Protein AF-A0A923BFH0-F1 (afdb_monomer)

Sequence (127 aa):
MENTMPDSAKVRAAHLDATPAIPRPALLALDLSLAFPAALRPAVAALTDSAGWRPEIRHYTYHVMLGGDTLTIPLRLYVDRGLLWDDAGRDATGRGIAWCLGTRHHDGHVREACLTRLLAAPQGWMA

Radius of gyration: 23.35 Å; Cα contacts (8 Å, |Δi|>4): 128; chains: 1; bounding box: 31×54×78 Å

pLDDT: mean 81.29, std 18.99, range [37.84, 98.44]

Structure (mmCIF, N/CA/C/O backbone):
data_AF-A0A923BFH0-F1
#
_entry.id   AF-A0A923BFH0-F1
#
loop_
_atom_site.group_PDB
_atom_site.id
_atom_site.type_symbol
_atom_site.label_atom_id
_atom_site.label_alt_id
_atom_site.label_comp_id
_atom_site.label_asym_id
_atom_site.label_entity_id
_atom_site.label_seq_id
_atom_site.pdbx_PDB_ins_code
_atom_site.Cartn_x
_atom_site.Cartn_y
_atom_site.Cartn_z
_atom_site.occupancy
_atom_site.B_iso_or_equiv
_atom_site.auth_seq_id
_atom_site.auth_comp_id
_atom_site.auth_asym_id
_atom_site.auth_atom_id
_atom_site.pdbx_PDB_model_num
ATOM 1 N N . MET A 1 1 ? 10.109 38.071 -66.929 1.00 44.84 1 MET A N 1
ATOM 2 C CA . MET A 1 1 ? 8.925 37.528 -66.235 1.00 44.84 1 MET A CA 1
ATOM 3 C C . MET A 1 1 ? 9.410 36.279 -65.529 1.00 44.84 1 MET A C 1
ATOM 5 O O . MET A 1 1 ? 9.553 35.258 -66.178 1.00 44.84 1 MET A O 1
ATOM 9 N N . GLU A 1 2 ? 9.788 36.388 -64.259 1.00 37.84 2 GLU A N 1
ATOM 10 C CA . GLU A 1 2 ? 10.245 35.234 -63.482 1.00 37.84 2 GLU A CA 1
ATOM 11 C C . GLU A 1 2 ? 9.480 35.259 -62.161 1.00 37.84 2 GLU A C 1
ATOM 13 O O . GLU A 1 2 ? 9.717 36.096 -61.293 1.00 37.84 2 GLU A O 1
ATOM 18 N N . ASN A 1 3 ? 8.442 34.424 -62.094 1.00 45.97 3 ASN A N 1
ATOM 19 C CA . ASN A 1 3 ? 7.613 34.250 -60.911 1.00 45.97 3 ASN A CA 1
ATOM 20 C C . ASN A 1 3 ? 8.341 33.291 -59.966 1.00 45.97 3 ASN A C 1
ATOM 22 O O . ASN A 1 3 ? 8.291 32.074 -60.147 1.00 45.97 3 ASN A O 1
ATOM 26 N N . THR A 1 4 ? 8.998 33.836 -58.945 1.00 50.72 4 THR A N 1
ATOM 27 C CA . THR A 1 4 ? 9.555 33.046 -57.845 1.00 50.72 4 THR A CA 1
ATOM 28 C C . THR A 1 4 ? 8.408 32.493 -57.001 1.00 50.72 4 THR A C 1
ATOM 30 O O . THR A 1 4 ? 7.826 33.188 -56.171 1.00 50.72 4 THR A O 1
ATOM 33 N N . MET A 1 5 ? 8.054 31.234 -57.244 1.00 47.53 5 MET A N 1
ATOM 34 C CA . MET A 1 5 ? 7.116 30.471 -56.425 1.00 47.53 5 MET A CA 1
ATOM 35 C C . MET A 1 5 ? 7.783 30.178 -55.069 1.00 47.53 5 MET A C 1
ATOM 37 O O . MET A 1 5 ? 8.876 29.607 -55.056 1.00 47.53 5 MET A O 1
ATOM 41 N N . PRO A 1 6 ? 7.199 30.569 -53.923 1.00 54.34 6 PRO A N 1
ATOM 42 C CA . PRO A 1 6 ? 7.787 30.232 -52.639 1.00 54.34 6 PRO A CA 1
ATOM 43 C C . PRO A 1 6 ? 7.616 28.732 -52.376 1.00 54.34 6 PRO A C 1
ATOM 45 O O . PRO A 1 6 ? 6.515 28.183 -52.437 1.00 54.34 6 PRO A O 1
ATOM 48 N N . ASP A 1 7 ? 8.742 28.084 -52.090 1.00 55.31 7 ASP A N 1
ATOM 49 C CA . ASP A 1 7 ? 8.863 26.687 -51.690 1.00 55.31 7 ASP A CA 1
ATOM 50 C C . ASP A 1 7 ? 7.899 26.358 -50.536 1.00 55.31 7 ASP A C 1
ATOM 52 O O . ASP A 1 7 ? 8.078 26.771 -49.385 1.00 55.31 7 ASP A O 1
ATOM 56 N N . SER A 1 8 ? 6.849 25.604 -50.867 1.00 51.66 8 SER A N 1
ATOM 57 C CA . SER A 1 8 ? 5.771 25.220 -49.952 1.00 51.66 8 SER A CA 1
ATOM 58 C C . SER A 1 8 ? 6.259 24.337 -48.794 1.00 51.66 8 SER A C 1
ATOM 60 O O . SER A 1 8 ? 5.551 24.198 -47.791 1.00 51.66 8 SER A O 1
ATOM 62 N N . ALA A 1 9 ? 7.473 23.777 -48.882 1.00 49.06 9 ALA A N 1
ATOM 63 C CA . ALA A 1 9 ? 8.081 23.009 -47.800 1.00 49.06 9 ALA A CA 1
ATOM 64 C C . ALA A 1 9 ? 8.476 23.894 -46.605 1.00 49.06 9 ALA A C 1
ATOM 66 O O . ALA A 1 9 ? 8.365 23.460 -45.456 1.00 49.06 9 ALA A O 1
ATOM 67 N N . LYS A 1 10 ? 8.852 25.160 -46.840 1.00 47.28 10 LYS A N 1
ATOM 68 C CA . LYS A 1 10 ? 9.283 26.075 -45.767 1.00 47.28 10 LYS A CA 1
ATOM 69 C C . LYS A 1 10 ? 8.128 26.571 -44.896 1.00 47.28 10 LYS A C 1
ATOM 71 O O . LYS A 1 10 ? 8.311 26.787 -43.702 1.00 47.28 10 LYS A O 1
ATOM 76 N N . VAL A 1 11 ? 6.926 26.690 -45.463 1.00 46.25 11 VAL A N 1
ATOM 77 C CA . VAL A 1 11 ? 5.737 27.166 -44.730 1.00 46.25 11 VAL A CA 1
ATOM 78 C C . VAL A 1 11 ? 5.208 26.100 -43.759 1.00 46.25 11 VAL A C 1
ATOM 80 O O . VAL A 1 11 ? 4.719 26.436 -42.684 1.00 46.25 11 VAL A O 1
ATOM 83 N N . ARG A 1 12 ? 5.364 24.806 -44.080 1.00 44.81 12 ARG A N 1
ATOM 84 C CA . ARG A 1 12 ? 4.952 23.702 -43.191 1.00 44.81 12 ARG A CA 1
ATOM 85 C C . ARG A 1 12 ? 5.859 23.523 -41.971 1.00 44.81 12 ARG A C 1
ATOM 87 O O . ARG A 1 12 ? 5.356 23.154 -40.914 1.00 44.81 12 ARG A O 1
ATOM 94 N N . ALA A 1 13 ? 7.157 23.800 -42.097 1.00 42.06 13 ALA A N 1
ATOM 95 C CA . ALA A 1 13 ? 8.105 23.653 -40.992 1.00 42.06 13 ALA A CA 1
ATOM 96 C C . ALA A 1 13 ? 7.847 24.668 -39.862 1.00 42.06 13 ALA A C 1
ATOM 98 O O . ALA A 1 13 ? 7.867 24.308 -38.691 1.00 42.06 13 ALA A O 1
ATOM 99 N N . ALA A 1 14 ? 7.500 25.912 -40.209 1.00 44.78 14 ALA A N 1
ATOM 100 C CA . ALA A 1 14 ? 7.282 26.974 -39.226 1.00 44.78 14 ALA A CA 1
ATOM 101 C C . ALA A 1 14 ? 6.006 26.801 -38.374 1.00 44.78 14 ALA A C 1
ATOM 103 O O . ALA A 1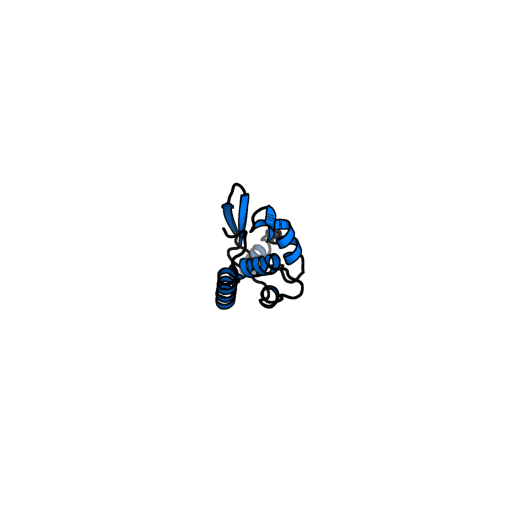 14 ? 5.912 27.377 -37.295 1.00 44.78 14 ALA A O 1
ATOM 104 N N . HIS A 1 15 ? 5.021 26.017 -38.831 1.00 42.31 15 HIS A N 1
ATOM 105 C CA . HIS A 1 15 ? 3.776 25.803 -38.080 1.00 42.31 15 HIS A CA 1
ATOM 106 C C . HIS A 1 15 ? 3.882 24.678 -37.037 1.00 42.31 15 HIS A C 1
ATOM 108 O O . HIS A 1 15 ? 3.141 24.681 -36.058 1.00 42.31 15 HIS A O 1
ATOM 114 N N . LEU A 1 16 ? 4.809 23.730 -37.218 1.00 48.66 16 LEU A N 1
ATOM 115 C CA . LEU A 1 16 ? 4.988 22.604 -36.294 1.00 48.66 16 LEU A CA 1
ATOM 116 C C . LEU A 1 16 ? 5.823 22.975 -35.057 1.00 48.66 16 LEU A C 1
ATOM 118 O O . LEU A 1 16 ? 5.605 22.399 -33.994 1.00 48.66 16 LEU A O 1
ATOM 122 N N . ASP A 1 17 ? 6.704 23.973 -35.167 1.00 47.50 17 ASP A N 1
ATOM 123 C CA . ASP A 1 17 ? 7.584 24.426 -34.074 1.00 47.50 17 ASP A CA 1
ATOM 124 C C . ASP A 1 17 ? 6.922 25.403 -33.085 1.00 47.50 17 ASP A C 1
ATOM 126 O O . ASP A 1 17 ? 7.501 25.748 -32.057 1.00 47.50 17 ASP A O 1
ATOM 130 N N . ALA A 1 18 ? 5.696 25.851 -33.365 1.00 48.19 18 ALA A N 1
ATOM 131 C CA . ALA A 1 18 ? 4.997 26.860 -32.568 1.00 48.19 18 ALA A CA 1
ATOM 132 C C . ALA A 1 18 ? 3.842 26.290 -31.733 1.00 48.19 18 ALA A C 1
ATOM 134 O O . ALA A 1 18 ? 2.962 27.040 -31.311 1.00 48.19 18 ALA A O 1
ATOM 135 N N . THR A 1 19 ? 3.822 24.978 -31.472 1.00 51.91 19 THR A N 1
ATOM 136 C CA . THR A 1 19 ? 2.933 24.457 -30.429 1.00 51.91 19 THR A CA 1
ATOM 137 C C . THR A 1 19 ? 3.605 24.757 -29.093 1.00 51.91 19 THR A C 1
ATOM 139 O O . THR A 1 19 ? 4.619 24.120 -28.796 1.00 51.91 19 THR A O 1
ATOM 142 N N . PRO A 1 20 ? 3.113 25.711 -28.275 1.00 47.88 20 PRO A N 1
ATOM 143 C CA . PRO A 1 20 ? 3.643 25.861 -26.933 1.00 47.88 20 PRO A CA 1
ATOM 144 C C . PRO A 1 20 ? 3.496 24.504 -26.257 1.00 47.88 20 PRO A C 1
ATOM 146 O O . PRO A 1 20 ? 2.397 23.944 -26.219 1.00 47.88 20 PRO A O 1
ATOM 149 N N . ALA A 1 21 ? 4.613 23.943 -25.790 1.00 55.06 21 ALA A N 1
ATOM 150 C CA . ALA A 1 21 ? 4.586 22.756 -24.961 1.00 55.06 21 ALA A CA 1
ATOM 151 C C . ALA A 1 21 ? 3.622 23.064 -23.817 1.00 55.06 21 ALA A C 1
ATOM 153 O O . ALA A 1 21 ? 3.930 23.888 -22.956 1.00 55.06 21 ALA A O 1
ATOM 154 N N . ILE A 1 22 ? 2.427 22.463 -23.857 1.00 55.59 22 ILE A N 1
ATOM 155 C CA . ILE A 1 22 ? 1.486 22.525 -22.744 1.00 55.59 22 ILE A CA 1
ATOM 156 C C . ILE A 1 22 ? 2.327 22.121 -21.538 1.00 55.59 22 ILE A C 1
ATOM 158 O O . ILE A 1 22 ? 2.918 21.033 -21.596 1.00 55.59 22 ILE A O 1
ATOM 162 N N . PRO A 1 23 ? 2.460 22.973 -20.501 1.00 46.19 23 PRO A N 1
ATOM 163 C CA . PRO A 1 23 ? 3.165 22.589 -19.296 1.00 46.19 23 PRO A CA 1
ATOM 164 C C . PRO A 1 23 ? 2.541 21.275 -18.871 1.00 46.19 23 PRO A C 1
ATOM 166 O O . PRO A 1 23 ? 1.353 21.232 -18.548 1.00 46.19 23 PRO A O 1
ATOM 169 N N . ARG A 1 24 ? 3.296 20.177 -18.997 1.00 47.75 24 ARG A N 1
ATOM 170 C CA . ARG A 1 24 ? 2.816 18.877 -18.550 1.00 47.75 24 ARG A CA 1
ATOM 171 C C . ARG A 1 24 ? 2.514 19.136 -17.079 1.00 47.75 24 ARG A C 1
ATOM 173 O O . ARG A 1 24 ? 3.461 19.528 -16.388 1.00 47.75 24 ARG A O 1
ATOM 180 N N . PRO A 1 25 ? 1.241 19.066 -16.629 1.00 47.12 25 PRO A N 1
ATOM 181 C CA . PRO A 1 25 ? 0.934 19.333 -15.235 1.00 47.12 25 PRO A CA 1
ATOM 182 C C . PRO A 1 25 ? 1.923 18.493 -14.454 1.00 47.12 25 PRO A C 1
ATOM 184 O O . PRO A 1 25 ? 2.132 17.334 -14.829 1.00 47.12 25 PRO A O 1
ATOM 187 N N . ALA A 1 26 ? 2.631 19.109 -13.502 1.00 47.84 26 ALA A N 1
ATOM 188 C CA . ALA A 1 26 ? 3.514 18.371 -12.621 1.00 47.84 26 ALA A CA 1
ATOM 189 C C . ALA A 1 26 ? 2.649 17.236 -12.089 1.00 47.84 26 ALA A C 1
ATOM 191 O O . ALA A 1 26 ? 1.695 17.483 -11.354 1.00 47.84 26 ALA A O 1
ATOM 192 N N . LEU A 1 27 ? 2.861 16.034 -12.625 1.00 53.78 27 LEU A N 1
ATOM 193 C CA . LEU A 1 27 ? 2.082 14.862 -12.286 1.00 53.78 27 LEU A CA 1
ATOM 194 C C . LEU A 1 27 ? 2.485 14.636 -10.846 1.00 53.78 27 LEU A C 1
ATOM 196 O O . LEU A 1 27 ? 3.604 14.201 -10.577 1.00 53.78 27 LEU A O 1
ATOM 200 N N . LEU A 1 28 ? 1.640 15.146 -9.950 1.00 57.97 28 LEU A N 1
ATOM 201 C CA . LEU A 1 28 ? 1.906 15.181 -8.528 1.00 57.97 28 LEU A CA 1
ATOM 202 C C . LEU A 1 28 ? 2.267 13.757 -8.150 1.00 57.97 28 LEU A C 1
ATOM 204 O O . LEU A 1 28 ? 1.533 12.832 -8.506 1.00 57.97 28 LEU A O 1
ATOM 208 N N . ALA A 1 29 ? 3.433 13.594 -7.527 1.00 69.50 29 ALA A N 1
ATOM 209 C CA . ALA A 1 29 ? 3.891 12.290 -7.090 1.00 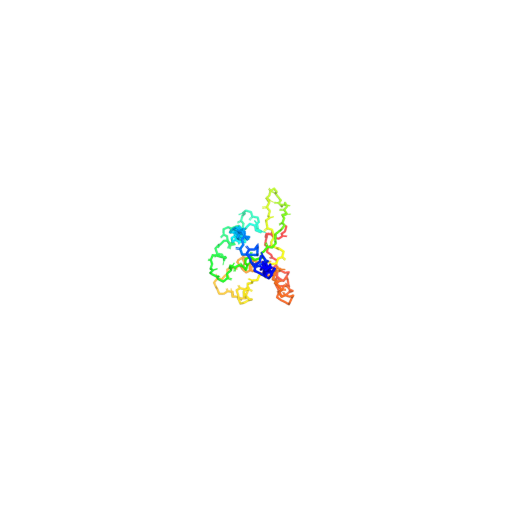69.50 29 ALA A CA 1
ATOM 210 C C . ALA A 1 29 ? 2.742 11.610 -6.339 1.00 69.50 29 ALA A C 1
ATOM 212 O O . ALA A 1 29 ? 2.137 12.218 -5.453 1.00 69.50 29 ALA A O 1
ATOM 213 N N . LEU A 1 30 ? 2.397 10.390 -6.748 1.00 83.38 30 LEU A N 1
ATOM 214 C CA . LEU A 1 30 ? 1.314 9.650 -6.123 1.00 83.38 30 LEU A CA 1
ATOM 215 C C . LEU A 1 30 ? 1.639 9.423 -4.642 1.00 83.38 30 LEU A C 1
ATOM 217 O O . LEU A 1 30 ? 2.565 8.681 -4.315 1.00 83.38 30 LEU A O 1
ATOM 221 N N . ASP A 1 31 ? 0.849 10.027 -3.759 1.00 90.12 31 ASP A N 1
ATOM 222 C CA . ASP A 1 31 ? 0.888 9.725 -2.333 1.00 90.12 31 ASP A CA 1
ATOM 223 C C . ASP A 1 31 ? 0.175 8.391 -2.080 1.00 90.12 31 ASP A C 1
ATOM 225 O O . ASP A 1 31 ? -1.056 8.299 -2.076 1.00 90.12 31 ASP A O 1
ATOM 229 N N . LEU A 1 32 ? 0.971 7.337 -1.889 1.00 92.81 32 LEU A N 1
ATOM 230 C CA . LEU A 1 32 ? 0.482 5.982 -1.639 1.00 92.81 32 LEU A CA 1
ATOM 231 C C . LEU A 1 32 ? -0.248 5.851 -0.298 1.00 92.81 32 LEU A C 1
ATOM 233 O O . LEU A 1 32 ? -1.058 4.933 -0.148 1.00 92.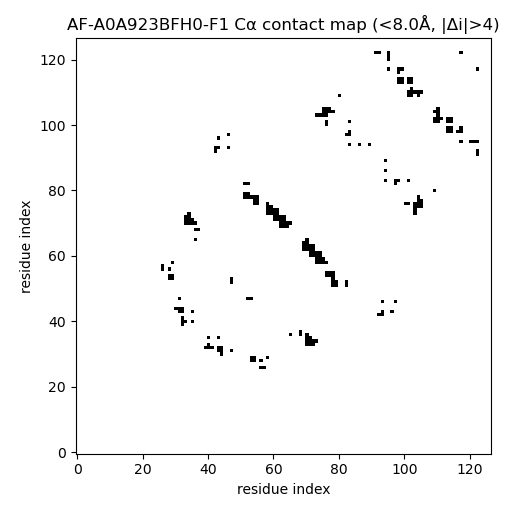81 32 LEU A O 1
ATOM 237 N N . SER A 1 33 ? -0.027 6.765 0.653 1.00 95.25 33 SER A N 1
ATOM 238 C CA . SER A 1 33 ? -0.750 6.755 1.928 1.00 95.25 33 SER A CA 1
ATOM 239 C C . SER A 1 33 ? -2.250 6.977 1.729 1.00 95.25 33 SER A C 1
ATOM 241 O O . SER A 1 33 ? -3.060 6.386 2.443 1.00 95.25 33 SER A O 1
ATOM 243 N N . LEU A 1 34 ? -2.646 7.718 0.689 1.00 95.06 34 LEU A N 1
ATOM 244 C CA . LEU A 1 34 ? -4.051 7.970 0.364 1.00 95.06 34 LEU A CA 1
ATOM 245 C C . LEU A 1 34 ? -4.795 6.725 -0.133 1.00 95.06 34 LEU A C 1
ATOM 247 O O . LEU A 1 34 ? -6.022 6.755 -0.205 1.00 95.06 34 LEU A O 1
ATOM 251 N N . ALA A 1 35 ? -4.099 5.631 -0.451 1.00 95.31 35 ALA A N 1
ATOM 252 C CA . ALA A 1 35 ? -4.735 4.360 -0.791 1.00 95.31 35 ALA A CA 1
ATOM 253 C C . ALA A 1 35 ? -5.250 3.593 0.443 1.00 95.31 35 ALA A C 1
ATOM 255 O O . ALA A 1 35 ? -5.894 2.555 0.286 1.00 95.31 35 ALA A O 1
ATOM 256 N N . PHE A 1 36 ? -4.977 4.091 1.654 1.00 95.88 36 PHE A N 1
ATOM 257 C CA . PHE A 1 36 ? -5.310 3.436 2.914 1.00 95.88 36 PHE A CA 1
ATOM 258 C C . PHE A 1 36 ? -6.197 4.316 3.814 1.00 95.88 36 PHE A C 1
ATOM 260 O O . PHE A 1 36 ? -6.133 5.553 3.742 1.00 95.88 36 PHE A O 1
ATOM 267 N N . PRO A 1 37 ? -7.007 3.690 4.693 1.00 95.06 37 PRO A N 1
ATOM 268 C CA . PRO A 1 37 ? -7.732 4.384 5.755 1.00 95.06 37 PRO A CA 1
ATOM 269 C C . PRO A 1 37 ? -6.835 5.323 6.560 1.00 95.06 37 PRO A C 1
ATOM 271 O O . PRO A 1 37 ? -5.647 5.039 6.751 1.00 95.06 37 PRO A O 1
ATOM 274 N N . ALA A 1 38 ? -7.411 6.405 7.092 1.00 94.75 38 ALA A N 1
ATOM 275 C CA . ALA A 1 38 ? -6.674 7.446 7.813 1.00 94.75 38 ALA A CA 1
ATOM 276 C C . ALA A 1 38 ? -5.737 6.895 8.907 1.00 94.75 38 ALA A C 1
ATOM 278 O O . ALA A 1 38 ? -4.598 7.345 9.028 1.00 94.75 38 ALA A O 1
ATOM 279 N N . ALA A 1 39 ? -6.182 5.869 9.639 1.00 93.94 39 ALA A N 1
ATOM 280 C CA . ALA A 1 39 ? -5.424 5.236 10.719 1.00 93.94 39 ALA A CA 1
ATOM 281 C C . ALA A 1 39 ? -4.102 4.578 10.269 1.00 93.94 39 ALA A C 1
ATOM 283 O O . ALA A 1 39 ? -3.176 4.467 11.068 1.00 93.94 39 ALA A O 1
ATOM 284 N N . LEU A 1 40 ? -3.991 4.155 9.005 1.00 95.62 40 LEU A N 1
ATOM 285 C CA . LEU A 1 40 ? -2.792 3.495 8.473 1.00 95.62 40 LEU A CA 1
ATOM 286 C C . LEU A 1 40 ? -1.841 4.460 7.757 1.00 95.62 40 LEU A C 1
ATOM 288 O O . LEU A 1 40 ? -0.677 4.117 7.553 1.00 95.62 40 LEU A O 1
ATOM 292 N N . ARG A 1 41 ? -2.296 5.667 7.396 1.00 95.81 41 ARG A N 1
ATOM 293 C CA . ARG A 1 41 ? -1.511 6.620 6.591 1.00 95.81 41 ARG A CA 1
ATOM 294 C C . ARG A 1 41 ? -0.113 6.904 7.146 1.00 95.81 41 ARG A C 1
ATOM 296 O O . ARG A 1 41 ? 0.811 6.885 6.338 1.00 95.81 41 ARG A O 1
ATOM 303 N N . PRO A 1 42 ? 0.100 7.097 8.467 1.00 95.81 42 PRO A N 1
ATOM 304 C CA . PRO A 1 42 ? 1.444 7.331 8.995 1.00 95.81 42 PRO A CA 1
ATOM 305 C C . PRO A 1 42 ? 2.402 6.164 8.732 1.00 95.81 42 PRO A C 1
ATOM 307 O O . PRO A 1 42 ? 3.549 6.382 8.352 1.00 95.81 42 PRO A O 1
ATOM 310 N N . ALA A 1 43 ? 1.925 4.924 8.877 1.00 94.88 43 ALA A N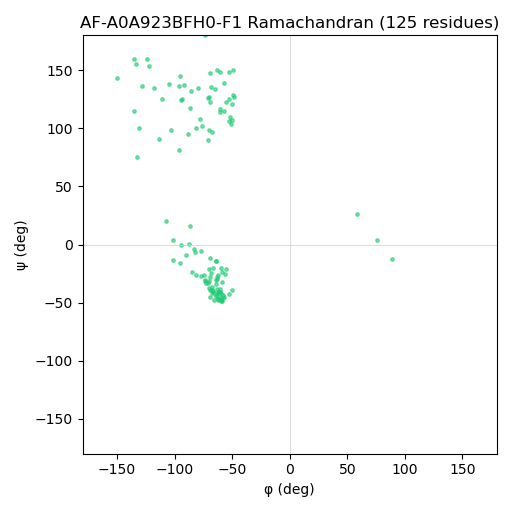 1
ATOM 311 C CA . ALA A 1 43 ? 2.730 3.731 8.626 1.00 94.88 43 ALA A CA 1
ATOM 312 C C . ALA A 1 43 ? 3.037 3.557 7.131 1.00 94.88 43 ALA A C 1
ATOM 314 O O . ALA A 1 43 ? 4.156 3.200 6.768 1.00 94.88 43 ALA A O 1
ATOM 315 N N . VAL A 1 44 ? 2.067 3.855 6.259 1.00 95.56 44 VAL A N 1
ATOM 316 C CA . VAL A 1 44 ? 2.275 3.815 4.805 1.00 95.56 44 VAL A CA 1
ATOM 317 C C . VAL A 1 44 ? 3.277 4.885 4.385 1.00 95.56 44 VAL A C 1
ATOM 319 O O . VAL A 1 44 ? 4.231 4.566 3.688 1.00 95.56 44 VAL A O 1
ATOM 322 N N . ALA A 1 45 ? 3.109 6.123 4.856 1.00 94.44 45 ALA A N 1
ATOM 323 C CA . ALA A 1 45 ? 4.017 7.223 4.555 1.00 94.44 45 ALA A CA 1
ATOM 324 C C . ALA A 1 45 ? 5.452 6.898 4.995 1.00 94.44 45 ALA A C 1
ATOM 326 O O . ALA A 1 45 ? 6.372 7.051 4.197 1.00 94.44 45 ALA A O 1
ATOM 327 N N . ALA A 1 46 ? 5.636 6.367 6.210 1.00 92.31 46 ALA A N 1
ATOM 328 C CA . ALA A 1 46 ? 6.946 5.946 6.707 1.00 92.31 46 ALA A CA 1
ATOM 329 C C . ALA A 1 46 ? 7.586 4.847 5.840 1.00 92.31 46 ALA A C 1
ATOM 331 O O . ALA A 1 46 ? 8.790 4.877 5.594 1.00 92.31 46 ALA A O 1
ATOM 332 N N . LEU A 1 47 ? 6.788 3.897 5.340 1.00 91.62 47 LEU A N 1
ATOM 333 C CA . LEU A 1 47 ? 7.265 2.862 4.422 1.00 91.62 47 LEU A CA 1
ATOM 334 C C . LEU A 1 47 ? 7.671 3.448 3.059 1.00 91.62 47 LEU A C 1
ATOM 336 O O . LEU A 1 47 ? 8.680 3.029 2.488 1.00 91.6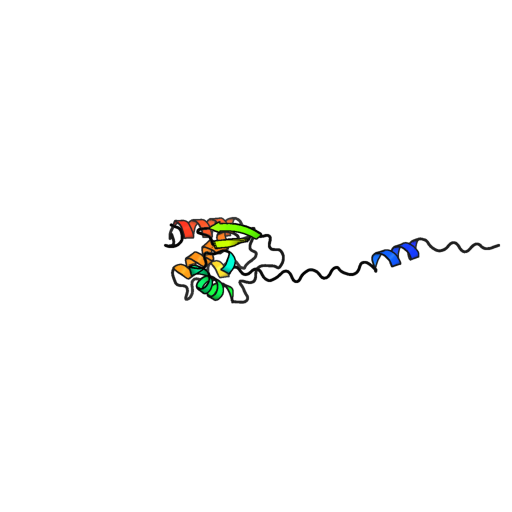2 47 LEU A O 1
ATOM 340 N N . THR A 1 48 ? 6.884 4.388 2.530 1.00 91.12 48 THR A N 1
ATOM 341 C CA . THR A 1 48 ? 7.005 4.876 1.148 1.00 91.12 48 THR A CA 1
ATOM 342 C C . THR A 1 48 ? 7.854 6.137 0.986 1.00 91.12 48 THR A C 1
ATOM 344 O O . THR A 1 48 ? 8.019 6.613 -0.134 1.00 91.12 48 THR A O 1
ATOM 347 N N . ASP A 1 49 ? 8.401 6.687 2.071 1.00 87.50 49 ASP A N 1
ATOM 348 C CA . ASP A 1 49 ? 9.245 7.890 2.019 1.00 87.50 49 ASP A CA 1
ATOM 349 C C . ASP A 1 49 ? 10.596 7.637 1.314 1.00 87.50 49 ASP A C 1
ATOM 351 O O . ASP A 1 49 ? 11.204 8.538 0.723 1.00 87.50 49 ASP A O 1
ATOM 355 N N . SER A 1 50 ? 11.056 6.380 1.295 1.00 80.62 50 SER A N 1
ATOM 356 C CA . SER A 1 50 ? 12.306 6.015 0.627 1.00 80.62 50 SER A CA 1
ATOM 357 C C . SER A 1 50 ? 12.205 6.125 -0.902 1.00 80.62 50 SER A C 1
ATOM 359 O O . SER A 1 50 ? 11.169 5.877 -1.519 1.00 80.62 50 SER A O 1
ATOM 361 N N . ALA A 1 51 ? 13.322 6.483 -1.546 1.00 68.56 51 ALA A N 1
ATOM 362 C CA . ALA A 1 51 ? 13.372 6.778 -2.981 1.00 68.56 51 ALA A CA 1
ATOM 363 C C . ALA A 1 51 ? 12.862 5.639 -3.885 1.00 68.56 51 ALA A C 1
ATOM 365 O O . ALA A 1 51 ? 12.388 5.911 -4.986 1.00 68.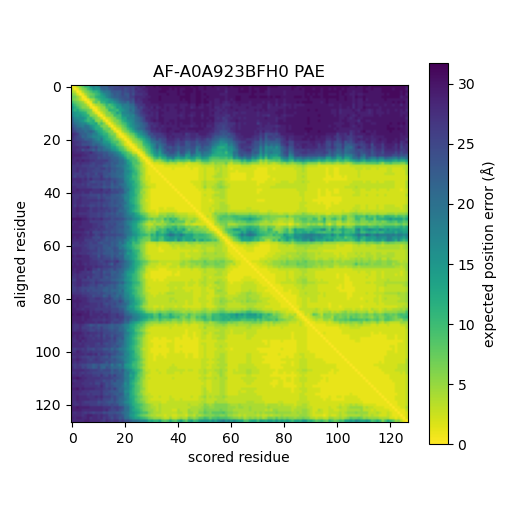56 51 ALA A O 1
ATOM 366 N N . GLY A 1 52 ? 12.921 4.385 -3.424 1.00 80.75 52 GLY A N 1
ATOM 367 C CA . GLY A 1 52 ? 12.445 3.227 -4.181 1.00 80.75 52 GLY A CA 1
ATOM 368 C C . GLY A 1 52 ? 10.923 3.171 -4.350 1.00 80.75 52 GLY A C 1
ATOM 369 O O . GLY A 1 52 ? 10.441 2.653 -5.355 1.00 80.75 52 GLY A O 1
ATOM 370 N N . TRP A 1 53 ? 10.152 3.733 -3.416 1.00 82.94 53 TRP A N 1
ATOM 371 C CA . TRP A 1 53 ? 8.684 3.690 -3.438 1.00 82.94 53 TRP A CA 1
ATOM 372 C C . TRP A 1 53 ? 8.045 4.817 -4.250 1.00 82.94 53 TRP A C 1
ATOM 374 O O . TRP A 1 53 ? 6.852 5.068 -4.110 1.00 82.94 53 TRP A O 1
ATOM 384 N N . ARG A 1 54 ? 8.813 5.500 -5.104 1.00 77.56 54 ARG A N 1
ATOM 385 C CA . ARG A 1 54 ? 8.308 6.559 -5.983 1.00 77.56 54 ARG A CA 1
ATOM 386 C C . ARG A 1 54 ? 7.828 5.930 -7.295 1.00 77.56 54 ARG A C 1
ATOM 388 O O . ARG A 1 54 ? 8.663 5.691 -8.168 1.00 77.56 54 ARG A O 1
ATOM 395 N N . PRO A 1 55 ? 6.524 5.621 -7.450 1.00 69.62 55 PRO A N 1
ATOM 396 C CA . PRO A 1 55 ? 6.033 5.001 -8.670 1.00 69.62 55 PRO A CA 1
ATOM 397 C C . PRO A 1 55 ? 6.229 5.940 -9.860 1.00 69.62 55 PRO A C 1
ATOM 399 O O . PRO A 1 55 ? 6.182 7.164 -9.720 1.00 69.62 55 PRO A O 1
ATOM 402 N N . GLU A 1 56 ? 6.427 5.358 -11.041 1.00 67.81 56 GLU A N 1
ATOM 403 C CA . GLU A 1 56 ? 6.565 6.128 -12.274 1.00 67.81 56 GLU A CA 1
ATOM 404 C C . GLU A 1 56 ? 5.408 7.112 -12.491 1.00 67.81 56 GLU A C 1
ATOM 406 O O . GLU A 1 56 ? 4.251 6.847 -12.172 1.00 67.81 56 GLU A O 1
ATOM 411 N N . ILE A 1 57 ? 5.742 8.227 -13.139 1.00 62.06 57 ILE A N 1
ATOM 412 C CA . ILE A 1 57 ? 4.930 9.439 -13.309 1.00 62.06 57 ILE A CA 1
ATOM 413 C C . ILE A 1 57 ? 3.538 9.185 -13.941 1.00 62.06 57 ILE A C 1
ATOM 415 O O . ILE A 1 57 ? 2.626 10.001 -13.810 1.00 62.06 57 ILE A O 1
ATOM 419 N N . ARG A 1 58 ? 3.340 8.063 -14.647 1.00 64.31 58 ARG A N 1
ATOM 420 C CA . ARG A 1 58 ? 2.056 7.709 -15.275 1.00 64.31 58 ARG A CA 1
ATOM 421 C C . ARG A 1 58 ? 1.246 6.778 -14.379 1.00 64.31 58 ARG A C 1
ATOM 423 O O . ARG A 1 58 ? 1.190 5.571 -14.605 1.00 64.31 58 ARG A O 1
ATOM 430 N N . HIS A 1 59 ? 0.559 7.361 -13.408 1.00 71.81 59 HIS A N 1
ATOM 431 C CA . HIS A 1 59 ? -0.379 6.647 -12.547 1.00 71.81 59 HIS A CA 1
ATOM 432 C C . HIS A 1 59 ? -1.822 7.083 -12.822 1.00 71.81 59 HIS A C 1
ATOM 434 O O . HIS A 1 59 ? -2.162 8.262 -12.746 1.00 71.81 59 HIS A O 1
ATOM 440 N N . TYR A 1 60 ? -2.674 6.098 -13.116 1.00 84.06 60 TYR A N 1
ATOM 441 C CA . TYR A 1 60 ? -4.127 6.248 -13.069 1.00 84.06 60 TYR A CA 1
ATOM 442 C C . TYR A 1 60 ? -4.612 5.848 -11.685 1.00 84.06 60 TYR A C 1
ATOM 444 O O . TYR A 1 60 ? -4.167 4.833 -11.141 1.00 84.06 60 TYR A O 1
ATOM 452 N N . THR A 1 61 ? -5.538 6.620 -11.138 1.00 91.25 61 THR A N 1
ATOM 453 C CA . THR A 1 61 ? -6.167 6.349 -9.850 1.00 91.25 61 THR A CA 1
ATOM 454 C C . THR A 1 61 ? -7.677 6.277 -10.006 1.00 91.25 61 THR A C 1
ATOM 456 O O . THR A 1 61 ? -8.251 6.767 -10.979 1.00 91.25 61 THR A O 1
ATOM 459 N N . TYR A 1 62 ? -8.322 5.635 -9.044 1.00 92.50 62 TYR A N 1
ATOM 460 C CA . TYR A 1 62 ? -9.763 5.693 -8.857 1.00 92.50 62 TYR A CA 1
ATOM 461 C C . TYR A 1 62 ? -10.062 5.885 -7.376 1.00 92.50 62 TYR A C 1
ATOM 463 O O . TYR A 1 62 ? -9.221 5.606 -6.519 1.00 92.50 62 TYR A O 1
ATOM 471 N N . HIS A 1 63 ? -11.259 6.377 -7.080 1.00 95.31 63 HIS A N 1
ATOM 472 C CA . HIS A 1 63 ? -11.659 6.686 -5.717 1.00 95.31 63 HIS A CA 1
ATOM 473 C C . HIS A 1 63 ? -12.617 5.635 -5.172 1.00 95.31 63 HIS A C 1
ATOM 475 O O . HIS A 1 63 ? -13.519 5.179 -5.876 1.00 95.31 63 HIS A O 1
ATOM 481 N N . VAL A 1 64 ? -12.413 5.262 -3.913 1.00 94.75 64 VAL A N 1
ATOM 482 C CA . VAL A 1 64 ? -13.286 4.349 -3.169 1.00 94.75 64 VAL A CA 1
ATOM 483 C C . VAL A 1 64 ? -13.643 5.008 -1.849 1.00 94.75 64 VAL A C 1
ATOM 485 O O . VAL A 1 64 ? -12.774 5.567 -1.190 1.00 94.75 64 VAL A O 1
ATOM 488 N N . MET A 1 65 ? -14.912 4.938 -1.457 1.00 95.75 65 MET A N 1
ATOM 489 C CA . MET A 1 65 ? -15.353 5.390 -0.142 1.00 95.75 65 MET A CA 1
ATOM 490 C C . MET A 1 65 ? -15.368 4.205 0.827 1.00 95.75 65 MET A C 1
ATOM 492 O O . MET A 1 65 ? -16.029 3.203 0.553 1.00 95.75 65 MET A O 1
ATOM 496 N N . LEU A 1 66 ? -14.659 4.317 1.950 1.00 91.00 66 LEU A N 1
ATOM 497 C CA . LEU A 1 66 ? -14.594 3.295 2.997 1.00 91.00 66 LEU A CA 1
ATOM 498 C C . LEU A 1 66 ? -14.748 3.957 4.367 1.00 91.00 66 LEU A C 1
ATOM 500 O O . LEU A 1 66 ? -13.903 4.747 4.765 1.00 91.00 66 LEU A O 1
ATOM 504 N N . GLY A 1 67 ? -15.832 3.661 5.087 1.00 88.50 67 GLY A N 1
ATOM 505 C CA . GLY A 1 67 ? -16.048 4.218 6.430 1.00 88.50 67 GLY A CA 1
ATOM 506 C C . GLY A 1 67 ? -16.078 5.754 6.490 1.00 88.50 67 GLY A C 1
ATOM 507 O O . GLY A 1 67 ? -15.741 6.324 7.519 1.00 88.50 67 GLY A O 1
ATOM 508 N N . GLY A 1 68 ? -16.444 6.426 5.392 1.00 91.06 68 GLY A N 1
ATOM 509 C CA . GLY A 1 68 ? -16.405 7.891 5.267 1.00 91.06 68 GLY A CA 1
ATOM 510 C C . GLY A 1 68 ? -15.073 8.454 4.756 1.00 91.06 68 GLY A C 1
ATOM 511 O O . GLY A 1 68 ? -15.037 9.603 4.320 1.00 91.06 68 GLY A O 1
ATOM 512 N N . ASP A 1 69 ? -14.010 7.648 4.712 1.00 93.00 69 ASP A N 1
ATOM 513 C CA . ASP A 1 69 ? -12.747 8.030 4.084 1.00 93.00 69 ASP A CA 1
ATOM 514 C C . ASP A 1 69 ? -12.837 7.872 2.565 1.00 93.00 69 ASP A C 1
ATOM 516 O O . ASP A 1 69 ? -13.274 6.841 2.048 1.00 93.00 69 ASP A O 1
ATOM 520 N N . THR A 1 70 ? -12.357 8.878 1.833 1.00 95.81 70 THR A N 1
ATOM 521 C CA . THR A 1 70 ? -12.060 8.725 0.405 1.00 95.81 70 THR A CA 1
ATOM 522 C C . THR A 1 70 ? -10.646 8.186 0.247 1.00 95.81 70 THR A C 1
ATOM 524 O O . THR A 1 70 ? -9.676 8.847 0.623 1.00 95.81 70 THR A O 1
ATOM 527 N N . LEU A 1 71 ? -10.539 6.995 -0.330 1.00 95.56 71 LEU A N 1
ATOM 528 C CA . LEU A 1 71 ? -9.281 6.358 -0.691 1.00 95.56 71 LEU A CA 1
ATOM 529 C C . LEU A 1 71 ? -8.965 6.635 -2.159 1.00 95.56 71 LEU A C 1
ATOM 531 O O . LEU A 1 71 ? -9.838 6.515 -3.018 1.00 95.56 71 LEU A O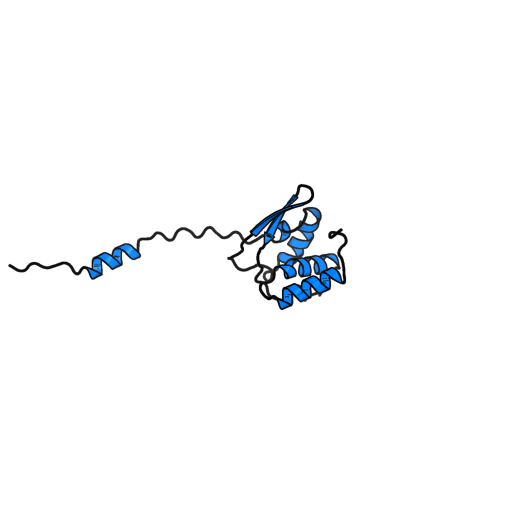 1
ATOM 535 N N . THR A 1 72 ? -7.712 6.961 -2.455 1.00 94.88 72 THR A N 1
ATOM 536 C CA . THR A 1 72 ? -7.198 7.135 -3.819 1.00 94.88 72 THR A CA 1
ATOM 537 C C . THR A 1 72 ? -6.380 5.906 -4.190 1.00 94.88 72 THR A C 1
ATOM 539 O O . THR A 1 72 ? -5.220 5.776 -3.806 1.00 94.88 72 THR A O 1
ATOM 542 N N . ILE A 1 73 ? -6.993 4.979 -4.924 1.00 93.31 73 ILE A N 1
ATOM 543 C CA . ILE A 1 73 ? -6.398 3.679 -5.229 1.00 93.31 73 ILE A CA 1
ATOM 544 C C . ILE A 1 73 ? -5.674 3.732 -6.579 1.00 93.31 73 ILE A C 1
ATOM 546 O O . ILE A 1 73 ? -6.301 4.062 -7.591 1.00 93.31 73 ILE A O 1
ATOM 550 N N . PRO A 1 74 ? -4.383 3.366 -6.650 1.00 92.81 74 PRO A N 1
ATOM 551 C CA . PRO A 1 74 ? -3.699 3.233 -7.926 1.00 92.81 74 PRO A CA 1
ATOM 552 C C . PRO A 1 74 ? -4.241 2.050 -8.724 1.00 92.81 74 PRO A C 1
ATOM 554 O O . PRO A 1 74 ? -4.385 0.934 -8.216 1.00 92.81 74 PRO A O 1
ATOM 557 N N . LEU A 1 75 ? -4.466 2.274 -10.016 1.00 91.50 75 LEU A N 1
ATOM 558 C CA . LEU A 1 75 ? -4.750 1.203 -10.965 1.00 91.50 75 LEU A CA 1
ATOM 559 C C . LEU A 1 75 ? -3.522 0.303 -11.139 1.00 91.50 75 LEU A C 1
ATOM 561 O O . LEU A 1 75 ? -3.652 -0.920 -11.225 1.00 91.50 75 LEU A O 1
ATOM 565 N N . ARG A 1 76 ? -2.330 0.918 -11.191 1.00 91.44 76 ARG A N 1
ATOM 566 C CA . ARG A 1 76 ? -1.061 0.215 -11.349 1.00 91.44 76 ARG A CA 1
ATOM 567 C C . ARG A 1 76 ? 0.118 0.914 -10.688 1.00 91.44 76 ARG A C 1
ATOM 569 O O . ARG A 1 76 ? 0.206 2.135 -10.738 1.00 91.44 76 ARG A O 1
ATOM 576 N N . LEU A 1 77 ? 1.029 0.115 -10.134 1.00 90.88 77 LEU A N 1
ATOM 577 C CA . LEU A 1 77 ? 2.299 0.540 -9.556 1.00 90.88 77 LEU A CA 1
ATOM 578 C C . LEU A 1 77 ? 3.491 -0.066 -10.308 1.00 90.88 77 LEU A C 1
ATOM 580 O O . LEU A 1 77 ? 3.531 -1.268 -10.594 1.00 90.88 77 LEU A O 1
ATOM 584 N N . TYR A 1 78 ? 4.471 0.791 -10.577 1.00 90.44 78 TYR A N 1
ATOM 585 C CA . TYR A 1 78 ? 5.779 0.457 -11.133 1.00 90.44 78 TYR A CA 1
ATOM 586 C C . TYR A 1 78 ? 6.818 0.760 -10.057 1.00 90.44 78 TYR A C 1
ATOM 588 O O . TYR A 1 78 ? 7.253 1.897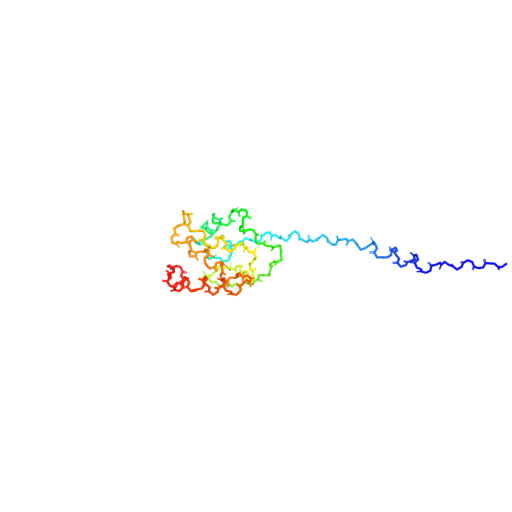 -9.915 1.00 90.44 78 TYR A O 1
ATOM 596 N N . VAL A 1 79 ? 7.123 -0.244 -9.241 1.00 89.00 79 VAL A N 1
ATOM 597 C CA . VAL A 1 79 ? 8.118 -0.185 -8.164 1.00 89.00 79 VAL A CA 1
ATOM 598 C C . VAL A 1 79 ? 8.985 -1.433 -8.252 1.00 89.00 79 VAL A C 1
ATOM 600 O O . VAL A 1 79 ? 8.541 -2.444 -8.795 1.00 89.00 79 VAL A O 1
ATOM 603 N N . ASP A 1 80 ? 10.211 -1.385 -7.738 1.00 90.94 80 ASP A N 1
ATOM 604 C CA . ASP A 1 80 ? 11.056 -2.577 -7.712 1.00 90.94 80 ASP A CA 1
ATOM 605 C C . ASP A 1 80 ? 10.447 -3.656 -6.802 1.00 90.94 80 ASP A C 1
ATOM 607 O O . ASP A 1 80 ? 10.025 -3.385 -5.675 1.00 90.94 80 ASP A O 1
ATOM 611 N N . ARG A 1 81 ? 10.414 -4.907 -7.279 1.00 93.19 81 ARG A N 1
ATOM 612 C CA . ARG A 1 81 ? 9.831 -6.018 -6.511 1.00 93.19 81 ARG A CA 1
ATOM 613 C C . ARG A 1 81 ? 10.584 -6.279 -5.205 1.00 93.19 81 ARG A C 1
ATOM 615 O O . ARG A 1 81 ? 9.974 -6.752 -4.253 1.00 93.19 81 ARG A O 1
ATOM 622 N N . GLY A 1 82 ? 11.881 -5.975 -5.145 1.00 92.50 82 GLY A N 1
ATOM 623 C CA . GLY A 1 82 ? 12.703 -6.099 -3.945 1.00 92.50 82 GLY A CA 1
ATOM 624 C C . GLY A 1 82 ? 12.168 -5.260 -2.790 1.00 92.50 82 GLY A C 1
ATOM 625 O O . GLY A 1 82 ? 12.191 -5.724 -1.658 1.00 92.50 82 GLY A O 1
ATOM 626 N N . LEU A 1 83 ? 11.549 -4.108 -3.064 1.00 91.25 83 LEU A N 1
ATOM 627 C CA . LEU A 1 83 ? 10.906 -3.288 -2.030 1.00 91.25 83 LEU A CA 1
ATOM 628 C C . LEU A 1 83 ? 9.730 -4.002 -1.364 1.00 91.25 83 LEU A C 1
ATOM 630 O O . LEU A 1 83 ? 9.459 -3.768 -0.188 1.00 91.25 83 LEU A O 1
ATOM 634 N N . LEU A 1 84 ? 9.036 -4.879 -2.090 1.00 93.31 84 LEU A N 1
ATOM 635 C CA . LEU A 1 84 ? 7.904 -5.651 -1.572 1.00 93.31 84 LEU A CA 1
ATOM 636 C C . LEU A 1 84 ? 8.364 -6.825 -0.702 1.00 93.31 84 LEU A C 1
ATOM 638 O O . LEU A 1 84 ? 7.618 -7.265 0.171 1.00 93.31 84 LEU A O 1
ATOM 642 N N . TRP A 1 85 ? 9.574 -7.331 -0.959 1.00 91.50 85 TRP A N 1
ATOM 643 C CA . TRP A 1 85 ? 10.151 -8.510 -0.307 1.00 91.50 85 TRP A CA 1
ATOM 644 C C . TRP A 1 85 ? 11.161 -8.175 0.789 1.00 91.50 85 TRP A C 1
ATOM 646 O O . TRP A 1 85 ? 11.541 -9.062 1.547 1.00 91.50 85 TRP A O 1
ATOM 656 N N . ASP A 1 86 ? 11.613 -6.925 0.861 1.00 87.19 86 ASP A N 1
ATOM 657 C CA . ASP A 1 86 ? 12.535 -6.468 1.891 1.00 87.19 86 ASP A CA 1
ATOM 658 C C . ASP A 1 86 ? 11.833 -6.386 3.250 1.00 87.19 86 ASP A C 1
ATOM 660 O O . ASP A 1 86 ? 11.235 -5.377 3.614 1.00 87.19 86 ASP A O 1
ATOM 664 N N . ASP A 1 87 ? 11.876 -7.482 3.997 1.00 80.38 87 ASP A N 1
ATOM 665 C CA . ASP A 1 87 ? 11.266 -7.575 5.322 1.00 80.38 87 ASP A CA 1
ATOM 666 C C . ASP A 1 87 ? 12.159 -7.002 6.436 1.00 80.38 87 ASP A C 1
ATOM 668 O O . ASP A 1 87 ? 11.729 -6.951 7.594 1.00 80.38 87 ASP A O 1
ATOM 672 N N . ALA A 1 88 ? 13.390 -6.569 6.130 1.00 79.69 88 ALA A N 1
ATOM 673 C CA . ALA A 1 88 ? 14.347 -6.141 7.143 1.00 79.69 88 ALA A CA 1
ATOM 674 C C . ALA A 1 88 ? 13.800 -4.951 7.952 1.00 79.69 88 ALA A C 1
ATOM 676 O O . ALA A 1 88 ? 13.543 -3.869 7.432 1.00 79.69 88 ALA A O 1
ATOM 677 N N . GLY A 1 89 ? 13.601 -5.167 9.256 1.00 79.75 89 GLY A N 1
ATOM 678 C CA . GLY A 1 89 ? 13.106 -4.142 10.179 1.00 79.75 89 GLY A CA 1
ATOM 679 C C . GLY A 1 89 ? 11.608 -3.826 10.079 1.00 79.75 89 GLY A C 1
ATOM 680 O O . GLY A 1 89 ? 11.147 -2.943 10.800 1.00 79.75 89 GLY A O 1
ATOM 681 N N . ARG A 1 90 ? 10.828 -4.532 9.244 1.00 90.00 90 ARG A N 1
ATOM 682 C CA . ARG A 1 90 ? 9.372 -4.327 9.153 1.00 90.00 90 ARG A CA 1
ATOM 683 C C . ARG A 1 90 ? 8.630 -5.146 10.200 1.00 90.00 90 ARG A C 1
ATOM 685 O O . ARG A 1 90 ? 8.831 -6.356 10.324 1.00 90.00 90 ARG A O 1
ATOM 692 N N . ASP A 1 91 ? 7.707 -4.501 10.903 1.00 92.31 91 ASP A N 1
ATOM 693 C CA . ASP A 1 91 ? 6.712 -5.190 11.718 1.00 92.31 91 ASP A CA 1
ATOM 694 C C . ASP A 1 91 ? 5.634 -5.861 10.836 1.00 92.31 91 ASP A C 1
ATOM 696 O O . ASP A 1 91 ? 5.689 -5.833 9.602 1.00 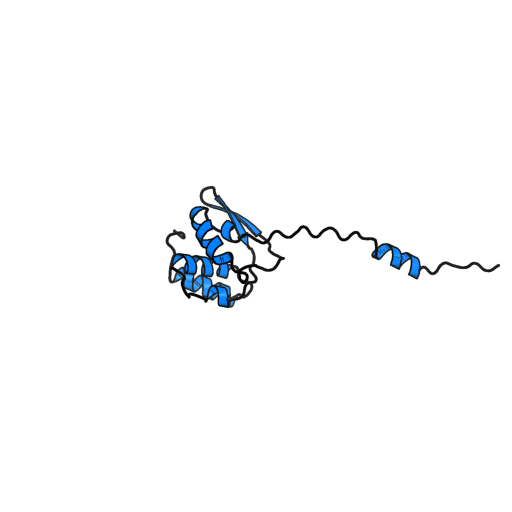92.31 91 ASP A O 1
ATOM 700 N N . ALA A 1 92 ? 4.660 -6.530 11.461 1.00 92.25 92 ALA A N 1
ATOM 701 C CA . ALA A 1 92 ? 3.607 -7.230 10.721 1.00 92.25 92 ALA A CA 1
ATOM 702 C C . ALA A 1 92 ? 2.776 -6.274 9.848 1.00 92.25 92 ALA A C 1
ATOM 704 O O . ALA A 1 92 ? 2.503 -6.590 8.689 1.00 92.25 92 ALA A O 1
ATOM 705 N N . THR A 1 93 ? 2.458 -5.090 10.376 1.00 93.50 93 THR A N 1
ATOM 706 C CA . THR A 1 93 ? 1.702 -4.047 9.677 1.00 93.50 93 THR A CA 1
ATOM 707 C C . THR A 1 93 ? 2.446 -3.553 8.442 1.00 93.50 93 THR A C 1
ATOM 709 O O . THR A 1 93 ? 1.859 -3.492 7.364 1.00 93.50 93 THR A O 1
ATOM 712 N N . GLY A 1 94 ? 3.740 -3.250 8.563 1.00 94.44 94 GLY A N 1
ATOM 713 C CA . GLY A 1 94 ? 4.576 -2.789 7.457 1.00 94.44 94 GLY A CA 1
ATOM 714 C C . GLY A 1 94 ? 4.677 -3.816 6.330 1.00 94.44 94 GLY A C 1
ATOM 715 O O . GLY A 1 94 ? 4.552 -3.454 5.158 1.00 94.44 94 GLY A O 1
ATOM 716 N N . ARG A 1 95 ? 4.814 -5.108 6.664 1.00 95.31 95 ARG A N 1
ATOM 717 C CA . ARG A 1 95 ? 4.758 -6.191 5.662 1.00 95.31 95 ARG A CA 1
ATOM 718 C C . ARG A 1 95 ? 3.387 -6.273 4.994 1.00 95.31 95 ARG A C 1
ATOM 720 O O . ARG A 1 95 ? 3.304 -6.338 3.768 1.00 95.31 95 ARG A O 1
ATOM 727 N N . GLY A 1 96 ? 2.316 -6.188 5.783 1.00 96.25 96 GLY A N 1
ATOM 728 C CA . GLY A 1 96 ? 0.945 -6.155 5.280 1.00 96.25 96 GLY A CA 1
ATOM 729 C C . GLY A 1 96 ? 0.696 -5.001 4.304 1.00 96.25 96 GLY A C 1
ATOM 730 O O . GLY A 1 96 ? 0.127 -5.212 3.234 1.00 96.25 96 GLY A O 1
ATOM 731 N N . ILE A 1 97 ? 1.170 -3.796 4.631 1.00 96.31 97 ILE A N 1
ATOM 732 C CA . ILE A 1 97 ? 1.087 -2.616 3.759 1.00 96.31 97 ILE A CA 1
ATOM 733 C C . ILE A 1 97 ? 1.877 -2.845 2.465 1.00 96.31 97 ILE A C 1
ATOM 735 O O . ILE A 1 97 ? 1.345 -2.606 1.378 1.00 96.31 97 ILE A O 1
ATOM 739 N N . ALA A 1 98 ? 3.115 -3.343 2.557 1.00 96.06 98 ALA A N 1
ATOM 740 C CA . ALA A 1 98 ? 3.956 -3.591 1.389 1.00 96.06 98 ALA A CA 1
ATOM 741 C C . ALA A 1 98 ? 3.301 -4.586 0.420 1.00 96.06 98 ALA A C 1
ATOM 743 O O . ALA A 1 98 ? 3.205 -4.322 -0.781 1.00 96.06 98 ALA A O 1
ATOM 744 N N . TRP A 1 99 ? 2.779 -5.703 0.932 1.00 97.00 99 TRP A N 1
ATOM 745 C CA . TRP A 1 99 ? 2.073 -6.671 0.096 1.00 97.00 99 TRP A CA 1
ATOM 746 C C . TRP A 1 99 ? 0.754 -6.104 -0.444 1.00 97.00 99 TRP A C 1
ATOM 748 O O . TRP A 1 99 ? 0.422 -6.360 -1.600 1.00 97.00 99 TRP A O 1
ATOM 758 N N . CYS A 1 100 ? 0.028 -5.289 0.329 1.00 96.88 100 CYS A N 1
ATOM 759 C CA . CYS A 1 100 ? -1.194 -4.623 -0.135 1.00 96.88 100 CYS A CA 1
ATOM 760 C C . CYS A 1 100 ? -0.923 -3.733 -1.351 1.00 96.88 100 CYS A C 1
ATOM 762 O O . CYS A 1 100 ? -1.581 -3.889 -2.383 1.00 96.88 100 CYS A O 1
ATOM 764 N N . LEU A 1 101 ? 0.113 -2.895 -1.286 1.00 95.50 101 LEU A N 1
ATOM 765 C CA . LEU A 1 101 ? 0.579 -2.108 -2.431 1.00 95.50 101 LEU A CA 1
ATOM 766 C C . LEU A 1 101 ? 1.000 -3.013 -3.599 1.00 95.50 101 LEU A C 1
ATOM 768 O O . LEU A 1 101 ? 0.620 -2.773 -4.747 1.00 95.50 101 LEU A O 1
ATOM 772 N N . GLY A 1 102 ? 1.709 -4.106 -3.312 1.00 96.00 102 GLY A N 1
ATOM 773 C CA . GLY A 1 102 ? 2.145 -5.085 -4.307 1.00 96.00 102 GLY A CA 1
ATOM 774 C C . GLY A 1 102 ? 1.010 -5.753 -5.099 1.00 96.00 102 GLY A C 1
ATOM 775 O O . GLY A 1 102 ? 1.212 -6.118 -6.257 1.00 96.00 102 GLY A O 1
ATOM 776 N N . THR A 1 103 ? -0.220 -5.808 -4.573 1.00 96.81 103 THR A N 1
ATOM 777 C CA . THR A 1 103 ? -1.399 -6.266 -5.347 1.00 96.81 103 THR A CA 1
ATOM 778 C C . THR A 1 103 ? -1.738 -5.362 -6.542 1.00 96.81 103 THR A C 1
ATOM 780 O O . THR A 1 103 ? -2.475 -5.765 -7.447 1.00 96.81 103 THR A O 1
ATOM 783 N N . ARG A 1 104 ? -1.163 -4.152 -6.601 1.00 95.00 104 ARG A N 1
ATOM 784 C CA . ARG A 1 104 ? -1.280 -3.205 -7.722 1.00 95.00 104 ARG A CA 1
ATOM 785 C C . ARG A 1 104 ? -0.060 -3.198 -8.640 1.00 95.00 104 ARG A C 1
ATOM 787 O O . ARG A 1 104 ? -0.032 -2.423 -9.592 1.00 95.00 104 ARG A O 1
ATOM 794 N N . HIS A 1 105 ? 0.927 -4.059 -8.415 1.00 95.19 105 HIS A N 1
ATOM 795 C CA . HIS A 1 105 ? 2.146 -4.110 -9.219 1.00 95.19 105 HIS A CA 1
ATOM 796 C C . HIS A 1 105 ? 1.878 -4.426 -10.709 1.00 95.19 105 HIS A C 1
ATOM 798 O O . HIS A 1 105 ? 0.910 -5.110 -11.057 1.00 95.19 105 HIS A O 1
ATOM 804 N N . HIS A 1 106 ? 2.698 -3.906 -11.627 1.00 93.50 106 HIS A N 1
ATOM 805 C CA . HIS A 1 106 ? 2.562 -4.137 -13.077 1.00 93.50 106 HIS A CA 1
ATOM 806 C C . HIS A 1 106 ? 2.719 -5.618 -13.475 1.00 93.50 106 HIS A C 1
ATOM 808 O O . HIS A 1 106 ? 1.911 -6.131 -14.256 1.00 93.50 106 HIS A O 1
ATOM 814 N N . ASP A 1 107 ? 3.669 -6.325 -12.865 1.00 95.69 107 ASP A N 1
ATOM 815 C CA . ASP A 1 107 ? 3.864 -7.771 -13.024 1.00 95.69 107 ASP A CA 1
ATOM 816 C C . ASP A 1 107 ? 2.733 -8.579 -12.351 1.00 95.69 107 ASP A C 1
ATOM 818 O O . ASP A 1 107 ? 2.419 -8.389 -11.173 1.00 95.69 107 ASP A O 1
ATOM 822 N N . GLY A 1 108 ? 2.112 -9.487 -13.110 1.00 97.31 108 GLY A N 1
ATOM 823 C CA . GLY A 1 108 ? 1.073 -10.404 -12.635 1.00 97.31 108 GLY A CA 1
ATOM 824 C C . GLY A 1 108 ? 1.538 -11.388 -11.568 1.00 97.31 108 GLY A C 1
ATOM 825 O O . GLY A 1 108 ? 0.799 -11.605 -10.610 1.00 97.31 108 GLY A O 1
ATOM 826 N N . HIS A 1 109 ? 2.760 -11.904 -11.675 1.00 98.12 109 HIS A N 1
ATOM 827 C CA . HIS A 1 109 ? 3.294 -12.873 -10.718 1.00 98.12 109 HIS A CA 1
ATOM 828 C C . HIS A 1 109 ? 3.575 -12.228 -9.362 1.00 98.12 109 HIS A C 1
ATOM 830 O O . HIS A 1 109 ? 3.308 -12.816 -8.317 1.00 98.12 109 HIS A O 1
ATOM 836 N N . VAL A 1 110 ? 4.056 -10.982 -9.365 1.00 97.88 110 VAL A N 1
ATOM 837 C CA . VAL A 1 110 ? 4.243 -10.204 -8.134 1.00 97.88 110 VAL A CA 1
ATOM 838 C C . VAL A 1 110 ? 2.901 -9.946 -7.447 1.00 97.88 110 VAL A C 1
ATOM 840 O O . VAL A 1 110 ? 2.796 -10.145 -6.238 1.00 97.88 110 VAL A O 1
ATOM 843 N N . ARG A 1 111 ? 1.859 -9.570 -8.206 1.00 97.44 111 ARG A N 1
ATOM 844 C CA . ARG A 1 111 ? 0.511 -9.347 -7.651 1.00 97.44 111 ARG A CA 1
ATOM 845 C C . ARG A 1 111 ? -0.050 -10.593 -6.981 1.00 97.44 111 ARG A C 1
ATOM 847 O O . ARG A 1 111 ? -0.524 -10.506 -5.852 1.00 97.44 111 ARG A O 1
ATOM 854 N N . GLU A 1 112 ? 0.016 -11.728 -7.668 1.00 98.44 112 GLU A N 1
ATOM 855 C CA . GLU A 1 112 ? -0.432 -13.015 -7.136 1.00 98.44 112 GLU A CA 1
ATOM 856 C C . GLU A 1 112 ? 0.346 -13.382 -5.868 1.00 98.44 112 GLU A C 1
ATOM 858 O O . GLU A 1 112 ? -0.252 -13.674 -4.836 1.00 98.44 112 GLU A O 1
ATOM 863 N N . ALA A 1 113 ? 1.675 -13.269 -5.895 1.00 98.12 113 ALA A N 1
ATOM 864 C CA . ALA A 1 113 ? 2.514 -13.586 -4.745 1.00 98.12 113 ALA A CA 1
ATOM 865 C C . ALA A 1 113 ? 2.256 -12.664 -3.536 1.00 98.12 113 ALA A C 1
ATOM 867 O O . ALA A 1 113 ? 2.353 -13.107 -2.390 1.00 98.12 113 ALA A O 1
ATOM 868 N N . CYS A 1 114 ? 1.936 -11.388 -3.759 1.00 97.62 114 CYS A N 1
ATOM 869 C CA . CYS A 1 114 ? 1.519 -10.467 -2.701 1.00 97.62 114 CYS A CA 1
ATOM 870 C C . CYS A 1 114 ? 0.138 -10.822 -2.139 1.00 97.62 114 CYS A C 1
ATOM 872 O O . CYS A 1 114 ? -0.026 -10.857 -0.920 1.00 97.62 114 CYS A O 1
ATOM 874 N N . LEU A 1 115 ? -0.835 -11.123 -3.005 1.00 97.25 115 LEU A N 1
ATOM 875 C CA . LEU A 1 115 ? -2.177 -11.531 -2.589 1.00 97.25 115 LEU A CA 1
ATOM 876 C C . LEU A 1 115 ? -2.130 -12.812 -1.749 1.00 97.25 115 LEU A C 1
ATOM 878 O O . LEU A 1 115 ? -2.713 -12.856 -0.669 1.00 97.25 115 LEU A O 1
ATOM 882 N N . THR A 1 116 ? -1.377 -13.819 -2.191 1.00 97.94 116 THR A N 1
ATOM 883 C CA . THR A 1 116 ? -1.196 -15.076 -1.453 1.00 97.94 116 THR A CA 1
ATOM 884 C C . THR A 1 116 ? -0.621 -14.836 -0.057 1.00 97.94 116 THR A C 1
ATOM 886 O O . THR A 1 116 ? -1.116 -15.406 0.912 1.00 97.94 116 THR A O 1
ATOM 889 N N . ARG A 1 117 ? 0.380 -13.955 0.083 1.00 96.00 117 ARG A N 1
ATOM 890 C CA . ARG A 1 117 ? 0.951 -13.610 1.398 1.00 96.00 117 ARG A CA 1
ATOM 891 C C . ARG A 1 117 ? -0.044 -12.883 2.301 1.00 96.00 117 ARG A C 1
ATOM 893 O O . ARG A 1 117 ? -0.121 -13.207 3.482 1.00 96.00 117 ARG A O 1
ATOM 900 N N . LEU A 1 118 ? -0.827 -11.948 1.758 1.00 95.44 118 LEU A N 1
ATOM 901 C CA . LEU A 1 118 ? -1.874 -11.253 2.516 1.00 95.44 118 LEU A CA 1
ATOM 902 C C . LEU A 1 118 ? -2.953 -12.207 3.023 1.00 95.44 118 LEU A C 1
ATOM 904 O O . LEU A 1 118 ? -3.380 -12.085 4.165 1.00 95.44 118 LEU A O 1
ATOM 908 N N . LEU A 1 119 ? -3.375 -13.161 2.192 1.00 95.50 119 LEU A N 1
ATOM 909 C CA . LEU A 1 119 ? -4.375 -14.156 2.578 1.00 95.50 119 LEU A CA 1
ATOM 910 C C . LEU A 1 119 ? -3.821 -15.171 3.589 1.00 95.50 119 LEU A C 1
ATOM 912 O O . LEU A 1 119 ? -4.559 -15.627 4.457 1.00 95.50 119 LEU A O 1
ATOM 916 N N . ALA A 1 120 ? -2.529 -15.503 3.508 1.00 96.06 120 ALA A N 1
ATOM 917 C CA . ALA A 1 120 ? -1.863 -16.388 4.464 1.00 96.06 120 ALA A CA 1
ATOM 918 C C . ALA A 1 120 ? -1.587 -15.719 5.824 1.00 96.06 120 ALA A C 1
ATOM 920 O O . ALA A 1 120 ? -1.497 -16.408 6.838 1.00 96.06 120 ALA A O 1
ATOM 921 N N . ALA A 1 121 ? -1.462 -14.390 5.855 1.00 93.25 121 ALA A N 1
ATOM 922 C CA . ALA A 1 121 ? -1.285 -13.602 7.071 1.00 93.25 121 ALA A CA 1
ATOM 923 C C . ALA A 1 121 ? -2.237 -12.391 7.074 1.00 93.25 121 ALA A C 1
ATOM 925 O O . ALA A 1 121 ? -1.789 -11.257 6.846 1.00 93.25 121 ALA A O 1
ATOM 926 N N . PRO A 1 122 ? -3.544 -12.618 7.327 1.00 92.38 122 PRO A N 1
ATOM 927 C CA . PRO A 1 122 ? -4.537 -11.555 7.348 1.00 92.38 122 PRO A CA 1
ATOM 928 C C . PRO A 1 122 ? -4.166 -10.470 8.350 1.00 92.38 122 PRO A C 1
ATOM 930 O O . PRO A 1 122 ? -3.698 -10.743 9.457 1.00 92.38 122 PRO A O 1
ATOM 933 N N . GLN A 1 123 ? -4.376 -9.223 7.953 1.00 92.69 123 GLN A N 1
ATOM 934 C CA . GLN A 1 123 ? -4.076 -8.074 8.791 1.00 92.69 123 GLN A CA 1
ATOM 935 C C . GLN A 1 123 ? -5.338 -7.638 9.533 1.00 92.69 123 GLN A C 1
ATOM 937 O O . GLN A 1 123 ? -6.429 -7.682 8.971 1.00 92.69 123 GLN A O 1
ATOM 942 N N . GLY A 1 124 ? -5.203 -7.168 10.777 1.00 90.38 124 GLY A N 1
ATOM 943 C CA . GLY A 1 124 ? -6.360 -6.775 11.598 1.00 90.38 124 GLY A CA 1
ATOM 944 C C . GLY A 1 124 ? -7.216 -5.653 10.994 1.00 90.38 124 GLY A C 1
ATOM 945 O O . GLY A 1 124 ? -8.378 -5.514 11.345 1.00 90.38 124 GLY A O 1
ATOM 946 N N . TRP A 1 125 ? -6.661 -4.882 10.058 1.00 89.50 125 TRP A N 1
ATOM 947 C CA . TRP A 1 125 ? -7.347 -3.808 9.336 1.00 89.50 125 TRP A CA 1
ATOM 948 C C . TRP A 1 125 ? -8.094 -4.270 8.070 1.00 89.50 125 TRP A C 1
ATOM 950 O O . TRP A 1 125 ? -8.662 -3.435 7.372 1.00 89.50 125 TRP A O 1
ATOM 960 N N . MET A 1 126 ? -8.073 -5.568 7.742 1.00 85.31 126 MET A N 1
ATOM 961 C CA . MET A 1 126 ? -8.794 -6.145 6.593 1.00 85.31 126 MET A CA 1
ATOM 962 C C . MET A 1 126 ? -10.216 -6.621 6.916 1.00 85.31 126 MET A C 1
ATOM 964 O O . MET A 1 126 ? -10.919 -7.038 5.997 1.00 85.31 126 MET A O 1
ATOM 968 N N . ALA A 1 127 ? -10.587 -6.643 8.199 1.00 64.31 127 ALA A N 1
ATOM 969 C CA . ALA A 1 127 ? -11.836 -7.212 8.702 1.00 64.31 127 ALA A CA 1
ATOM 970 C C . ALA A 1 127 ? -13.021 -6.242 8.608 1.00 64.31 127 ALA A C 1
ATOM 972 O O . ALA A 1 127 ? -12.803 -5.019 8.771 1.00 64.31 127 ALA A O 1
#

Secondary structure (DSSP, 8-state):
-------HHHHHHHHHTT-------------GGGGS-GGGHHHHHHHH-SGGG---S---EEEEEETTEEEEEES-B---HHHHH--TT--HHHHHHHHHHHTTBSSHHHHHHHHHHHHHS--GGG-

Foldseek 3Di:
DDDPDPDPVVVVVVVVVPPPPPPPPQLPFDQLLLQDDPVCSVLLCVLQVDPQNGFDSDWDWDWDADPNRTGTHTQAGDGDLVSLVPCVPDDPSNNLSSLVNQCRYPDPVSNVVSVVVCVVPPDPRVD

Solvent-accessible surface area (backbone atoms only — not comparable to full-atom values): 7845 Å² total; per-residue (Å²): 141,82,84,83,76,79,67,70,70,62,65,57,56,65,63,68,76,66,62,76,76,70,75,72,69,79,62,68,78,81,63,69,28,40,50,42,60,80,91,48,23,67,61,41,41,66,69,44,69,47,84,67,57,60,52,59,80,85,63,55,68,50,78,46,80,54,98,86,42,77,24,49,36,62,69,47,38,56,58,62,69,63,70,55,66,60,58,82,92,52,53,74,66,53,48,48,51,35,23,57,56,29,52,25,35,74,52,65,67,54,15,50,57,18,47,53,50,41,72,76,54,70,52,90,88,76,113

Mean predicted aligned error: 11.3 Å

Nearest PDB structures (foldseek):
  6gqx-assembly5_E  TM=3.781E-01  e=3.856E+00  Homo sapiens
  8xqx-assembly1_F  TM=2.905E-01  e=8.388E+00  Chlamydomonas reinhardtii